Protein AF-A0A4U5NYJ7-F1 (afdb_monomer_lite)

Organism: Steinernema carpocapsae (NCBI:txid34508)

Sequence (71 aa):
MRVLAFFLFLFSFAAFQPASSRFVPTKNDTCSDRSGEKVCAWYHDQGYCSNESIHAVMEETCSKTCGFCKP

Structure (mmCIF, N/CA/C/O backbone):
data_AF-A0A4U5NYJ7-F1
#
_entry.id   AF-A0A4U5NYJ7-F1
#
loop_
_atom_site.group_PDB
_atom_site.id
_atom_site.type_symbol
_atom_site.label_atom_id
_atom_site.label_alt_id
_atom_site.label_comp_id
_atom_site.label_asym_id
_atom_site.label_entity_id
_atom_site.label_seq_id
_atom_site.pdbx_PDB_ins_code
_atom_site.Cartn_x
_atom_site.Cartn_y
_atom_site.Cartn_z
_atom_site.occupancy
_atom_site.B_iso_or_equiv
_atom_site.auth_seq_id
_atom_site.auth_comp_id
_atom_site.auth_asym_id
_atom_site.auth_atom_id
_atom_site.pdbx_PDB_model_num
ATOM 1 N N . MET A 1 1 ? -28.673 54.591 -6.236 1.00 54.28 1 MET A N 1
ATOM 2 C CA . MET A 1 1 ? -28.117 55.320 -5.070 1.00 54.28 1 MET A CA 1
ATOM 3 C C . MET A 1 1 ? -28.426 54.572 -3.763 1.00 54.28 1 MET A C 1
ATOM 5 O O . MET A 1 1 ? -29.143 55.075 -2.915 1.00 54.28 1 MET A O 1
ATOM 9 N N . ARG A 1 2 ? -27.925 53.337 -3.604 1.00 52.78 2 ARG A N 1
ATOM 10 C CA . ARG A 1 2 ? -28.062 52.511 -2.377 1.00 52.78 2 ARG A CA 1
ATOM 11 C C . ARG A 1 2 ? -26.700 52.049 -1.835 1.00 52.78 2 ARG A C 1
ATOM 13 O O . ARG A 1 2 ? -26.621 51.147 -1.018 1.00 52.78 2 ARG A O 1
ATOM 20 N N . VAL A 1 3 ? -25.625 52.672 -2.319 1.00 50.72 3 VAL A N 1
ATOM 21 C CA . VAL A 1 3 ? -24.236 52.345 -1.953 1.00 50.72 3 VAL A CA 1
ATOM 22 C C . VAL A 1 3 ? -23.743 53.241 -0.803 1.00 50.72 3 VAL A C 1
ATOM 24 O O . VAL A 1 3 ? -22.798 52.900 -0.108 1.00 50.72 3 VAL A O 1
ATOM 27 N N . LEU A 1 4 ? -24.439 54.354 -0.533 1.00 48.47 4 LEU A N 1
ATOM 28 C CA . LEU A 1 4 ? -24.072 55.346 0.489 1.00 48.47 4 LEU A CA 1
ATOM 29 C C . LEU A 1 4 ? -24.543 55.001 1.918 1.00 48.47 4 LEU A C 1
ATOM 31 O O . LEU A 1 4 ? -24.216 55.732 2.843 1.00 48.47 4 LEU A O 1
ATOM 35 N N . ALA A 1 5 ? -25.268 53.893 2.119 1.00 52.19 5 ALA A N 1
ATOM 36 C CA . ALA A 1 5 ? -25.649 53.394 3.451 1.00 52.19 5 ALA A CA 1
ATOM 37 C C . ALA A 1 5 ? -24.767 52.227 3.943 1.00 52.19 5 ALA A C 1
ATOM 39 O O . ALA A 1 5 ? -24.898 51.797 5.082 1.00 52.19 5 ALA A O 1
ATOM 40 N N . PHE A 1 6 ? -23.862 51.720 3.099 1.00 49.69 6 PHE A N 1
ATOM 41 C CA . PHE A 1 6 ? -22.924 50.644 3.448 1.00 49.69 6 PHE A CA 1
ATOM 42 C C . PHE A 1 6 ? -21.603 51.160 4.042 1.00 49.69 6 PHE A C 1
ATOM 44 O O . PHE A 1 6 ? -20.856 50.391 4.636 1.00 49.69 6 PHE A O 1
ATOM 51 N N . PHE A 1 7 ? -21.314 52.457 3.904 1.00 51.28 7 PHE A N 1
ATOM 52 C CA . PHE A 1 7 ? -20.009 53.048 4.229 1.00 51.28 7 PHE A CA 1
ATOM 53 C C . PHE A 1 7 ? -19.914 53.712 5.612 1.00 51.28 7 PHE A C 1
ATOM 55 O O . PHE A 1 7 ? -18.856 54.220 5.964 1.00 51.28 7 PHE A O 1
ATOM 62 N N . LEU A 1 8 ? -20.981 53.683 6.418 1.00 53.22 8 LEU A N 1
ATOM 63 C CA . LEU A 1 8 ? -20.987 54.228 7.787 1.00 53.22 8 LEU A CA 1
ATOM 64 C C . LEU A 1 8 ? -21.289 53.164 8.855 1.00 53.22 8 LEU A C 1
ATOM 66 O O . LEU A 1 8 ? -21.612 53.500 9.990 1.00 53.22 8 LEU A O 1
ATOM 70 N N . PHE A 1 9 ? -21.140 51.875 8.526 1.00 47.00 9 PHE A N 1
ATOM 71 C CA . PHE A 1 9 ? -20.995 50.816 9.529 1.00 47.00 9 PHE A CA 1
ATOM 72 C C . PHE A 1 9 ? -19.507 50.690 9.883 1.00 47.00 9 PHE A C 1
ATOM 74 O O . PHE A 1 9 ? -18.803 49.753 9.517 1.00 47.00 9 PHE A O 1
ATOM 81 N N . LEU A 1 10 ? -19.037 51.717 10.587 1.00 56.88 10 LEU A N 1
ATOM 82 C CA . LEU A 1 10 ? -17.869 51.716 11.460 1.00 56.88 10 LEU A CA 1
ATOM 83 C C . LEU A 1 10 ? -18.073 50.660 12.560 1.00 56.88 10 LEU A C 1
ATOM 85 O O . LEU A 1 10 ? -18.350 50.982 13.709 1.00 56.88 10 LEU A O 1
ATOM 89 N N . PHE A 1 11 ? -18.017 49.384 12.203 1.00 49.19 11 PHE A N 1
ATOM 90 C CA . PHE A 1 11 ? -18.192 48.270 13.125 1.00 49.19 11 PHE A CA 1
ATOM 91 C C . PHE A 1 11 ? -16.931 47.424 13.065 1.00 49.19 11 PHE A C 1
ATOM 93 O O . PHE A 1 11 ? -16.794 46.572 12.196 1.00 49.19 11 PHE A O 1
ATOM 100 N N . SER A 1 12 ? -15.980 47.753 13.939 1.00 56.12 12 SER A N 1
ATOM 101 C CA . SER A 1 12 ? -15.362 46.890 14.963 1.00 56.12 12 SER A CA 1
ATOM 102 C C . SER A 1 12 ? -15.051 45.406 14.698 1.00 56.12 12 SER A C 1
ATOM 104 O O . SER A 1 12 ? -14.582 44.728 15.605 1.00 56.12 12 SER A O 1
ATOM 106 N N . PHE A 1 13 ? -15.226 44.864 13.501 1.00 55.66 13 PHE A N 1
ATOM 107 C CA . PHE A 1 13 ? -14.999 43.451 13.200 1.00 55.66 13 PHE A CA 1
ATOM 108 C C . PHE A 1 13 ? -13.625 43.208 12.571 1.00 55.66 13 PHE A C 1
ATOM 110 O O . PHE A 1 13 ? -13.436 42.269 11.809 1.00 55.66 13 PHE A O 1
ATOM 117 N N . ALA A 1 14 ? -12.636 44.033 12.915 1.00 57.34 14 ALA A N 1
ATOM 118 C CA . ALA A 1 14 ? -11.238 43.784 12.570 1.00 57.34 14 ALA A CA 1
ATOM 119 C C . ALA A 1 14 ? -10.522 42.843 13.567 1.00 57.34 14 ALA A C 1
ATOM 121 O O . ALA A 1 14 ? -9.326 42.622 13.416 1.00 57.34 14 ALA A O 1
ATOM 122 N N . ALA A 1 15 ? -11.202 42.283 14.582 1.00 58.50 15 ALA A N 1
ATOM 123 C CA . ALA A 1 15 ? -10.537 41.451 15.599 1.00 58.50 15 ALA A CA 1
ATOM 124 C C . ALA A 1 15 ? -11.389 40.323 16.219 1.00 58.50 15 ALA A C 1
ATOM 126 O O . ALA A 1 15 ? -11.110 39.900 17.337 1.00 58.50 15 ALA A O 1
ATOM 127 N N . PHE A 1 16 ? -12.410 39.800 15.531 1.00 57.91 16 PHE A N 1
ATOM 128 C CA . PHE A 1 16 ? -13.106 38.589 15.999 1.00 57.91 16 PHE A CA 1
ATOM 129 C C . PHE A 1 16 ? -13.051 37.471 14.962 1.00 57.91 16 PHE A C 1
ATOM 131 O O . PHE A 1 16 ? -14.063 36.913 14.549 1.00 57.91 16 PHE A O 1
ATOM 138 N N . GLN A 1 17 ? -11.841 37.138 14.521 1.00 61.81 17 GLN A N 1
ATOM 139 C CA . GLN A 1 17 ? -11.593 35.780 14.063 1.00 61.81 17 GLN A CA 1
ATOM 140 C C . GLN A 1 17 ? -11.215 34.985 15.315 1.00 61.81 17 GLN A C 1
ATOM 142 O O . GLN A 1 17 ? -10.097 35.162 15.807 1.00 61.81 17 GLN A O 1
ATOM 147 N N . PRO A 1 18 ? -12.087 34.114 15.865 1.00 50.06 18 PRO A N 1
ATOM 148 C CA . PRO A 1 18 ? -11.542 33.007 16.620 1.00 50.06 18 PRO A CA 1
ATOM 149 C C . PRO A 1 18 ? -10.609 32.308 15.637 1.00 50.06 18 PRO A C 1
ATOM 151 O O . PRO A 1 18 ? -11.015 31.970 14.520 1.00 50.06 18 PRO A O 1
ATOM 154 N N . ALA A 1 19 ? -9.345 32.157 16.018 1.00 58.81 19 ALA A N 1
ATOM 155 C CA . ALA A 1 19 ? -8.485 31.171 15.405 1.00 58.81 19 ALA A CA 1
ATOM 156 C C . ALA A 1 19 ? -9.179 29.821 15.623 1.00 58.81 19 ALA A C 1
ATOM 158 O O . ALA A 1 19 ? -8.932 29.118 16.600 1.00 58.81 19 ALA A O 1
ATOM 159 N N . SER A 1 20 ? -10.124 29.492 14.738 1.00 53.75 20 SER A N 1
ATOM 160 C CA . SER A 1 20 ? -10.560 28.137 14.498 1.00 53.75 20 SER A CA 1
ATOM 161 C C . SER A 1 20 ? -9.314 27.495 13.939 1.00 53.75 20 SER A C 1
ATOM 163 O O . SER A 1 20 ? -8.992 27.619 12.755 1.00 53.75 20 SER A O 1
ATOM 165 N N . SER A 1 21 ? -8.531 26.968 14.880 1.00 61.12 21 SER A N 1
ATOM 166 C CA . SER A 1 21 ? -7.468 26.029 14.631 1.00 61.12 21 SER A CA 1
ATOM 167 C C . SER A 1 21 ? -8.049 25.081 13.606 1.00 61.12 21 SER A C 1
ATOM 169 O O . SER A 1 21 ? -8.978 24.328 13.909 1.00 61.12 21 SER A O 1
ATOM 171 N N . ARG A 1 22 ? -7.584 25.204 12.358 1.00 57.81 22 ARG A N 1
ATOM 172 C CA . ARG A 1 22 ? -7.731 24.115 11.416 1.00 57.81 22 ARG A CA 1
ATOM 173 C C . ARG A 1 22 ? -7.075 22.972 12.159 1.00 57.81 22 ARG A C 1
ATOM 175 O O . ARG A 1 22 ? -5.852 22.939 12.267 1.00 57.81 22 ARG A O 1
ATOM 182 N N . PHE A 1 23 ? -7.888 22.102 12.742 1.00 62.09 23 PHE A N 1
ATOM 183 C CA . PHE A 1 23 ? -7.456 20.761 13.025 1.00 62.09 23 PHE A CA 1
ATOM 184 C C . PHE A 1 23 ? -7.047 20.255 11.651 1.00 62.09 23 PHE A C 1
ATOM 186 O O . PHE A 1 23 ? -7.888 19.979 10.803 1.00 62.09 23 PHE A O 1
ATOM 193 N N . VAL A 1 24 ? -5.754 20.349 11.361 1.00 57.34 24 VAL A N 1
ATOM 194 C CA . VAL A 1 24 ? -5.157 19.599 10.281 1.00 57.34 24 VAL A CA 1
ATOM 195 C C . VAL A 1 24 ? -5.178 18.197 10.862 1.00 57.34 24 VAL A C 1
ATOM 197 O O . VAL A 1 24 ? -4.454 17.973 11.834 1.00 57.34 24 VAL A O 1
ATOM 200 N N . PRO A 1 25 ? -6.037 17.278 10.390 1.00 59.22 25 PRO A N 1
ATOM 201 C CA . PRO A 1 25 ? -5.876 15.888 10.762 1.00 59.22 25 PRO A CA 1
ATOM 202 C C . PRO A 1 25 ? -4.533 15.442 10.170 1.00 59.22 25 PRO A C 1
ATOM 204 O O . PRO A 1 25 ? -4.448 14.990 9.034 1.00 59.22 25 PRO A O 1
ATOM 207 N N . THR A 1 26 ? -3.442 15.640 10.910 1.00 60.12 26 THR A N 1
ATOM 208 C CA . THR A 1 26 ? -2.100 15.139 10.581 1.00 60.12 26 THR A CA 1
ATOM 209 C C . THR A 1 26 ? -1.883 13.752 11.157 1.00 60.12 26 THR A C 1
ATOM 211 O O . THR A 1 26 ? -0.766 13.339 11.451 1.00 60.12 26 THR A O 1
ATOM 214 N N . LYS A 1 27 ? -2.958 12.988 11.286 1.00 59.38 27 LYS A N 1
ATOM 215 C CA . LYS A 1 27 ? -2.876 11.547 11.356 1.00 59.38 27 LYS A CA 1
ATOM 216 C C . LYS A 1 27 ? -4.156 11.023 10.754 1.00 59.38 27 LYS A C 1
ATOM 218 O O . LYS A 1 27 ? -5.246 11.455 11.098 1.00 59.38 27 LYS A O 1
ATOM 223 N N . ASN A 1 28 ? -3.979 10.189 9.751 1.00 60.88 28 ASN A N 1
ATOM 224 C CA . ASN A 1 28 ? -5.057 9.518 9.074 1.00 60.88 28 ASN A CA 1
ATOM 225 C C . ASN A 1 28 ? -5.789 8.633 10.093 1.00 60.88 28 ASN A C 1
ATOM 227 O O . ASN A 1 28 ? -5.361 7.510 10.335 1.00 60.88 28 ASN A O 1
ATOM 231 N N . ASP A 1 29 ? -6.857 9.144 10.706 1.00 66.06 29 ASP A N 1
ATOM 232 C CA . ASP A 1 29 ? -7.713 8.350 11.595 1.00 66.06 29 ASP A CA 1
ATOM 233 C C . ASP A 1 29 ? -8.449 7.238 10.823 1.00 66.06 29 ASP A C 1
ATOM 235 O O . ASP A 1 29 ? -9.075 6.370 11.419 1.00 66.06 29 ASP A O 1
ATOM 239 N N . THR A 1 30 ? -8.370 7.233 9.487 1.00 80.06 30 THR A N 1
ATOM 240 C CA . THR A 1 30 ? -8.933 6.182 8.641 1.00 80.06 30 THR A CA 1
ATOM 241 C C . THR A 1 30 ? -7.838 5.211 8.213 1.00 80.06 30 THR A C 1
ATOM 243 O O . THR A 1 30 ? -6.964 5.549 7.425 1.00 80.06 30 THR A O 1
ATOM 246 N N . CYS A 1 31 ? -7.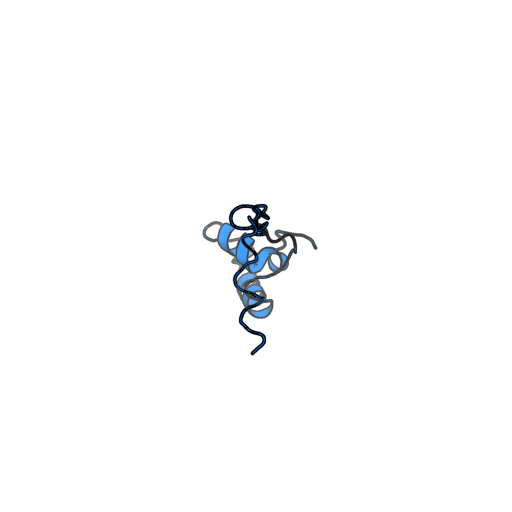881 3.969 8.687 1.00 87.69 31 CYS A N 1
ATOM 247 C CA . CYS A 1 31 ? -6.979 2.933 8.189 1.00 87.69 31 CYS A CA 1
ATOM 248 C C . CYS A 1 31 ? -7.195 2.712 6.679 1.00 87.69 31 CYS A C 1
ATOM 250 O O . CYS A 1 31 ? -8.204 2.141 6.256 1.00 87.69 31 CYS A O 1
ATOM 252 N N . SER A 1 32 ? -6.271 3.200 5.849 1.00 92.19 32 SER A N 1
ATOM 253 C CA . SER A 1 32 ? -6.424 3.198 4.394 1.00 92.19 32 SER A CA 1
ATOM 254 C C . SER A 1 32 ? -5.090 3.249 3.664 1.00 92.19 32 SER A C 1
ATOM 256 O O . SER A 1 32 ? -4.141 3.900 4.106 1.00 92.19 32 SER A O 1
ATOM 258 N N . ASP A 1 33 ? -5.065 2.664 2.474 1.00 94.38 33 ASP A N 1
ATOM 259 C CA . ASP A 1 33 ? -3.933 2.764 1.560 1.00 94.38 33 ASP A CA 1
ATOM 260 C C . ASP A 1 33 ? -3.969 4.095 0.804 1.00 94.38 33 ASP A C 1
ATOM 262 O O . ASP A 1 33 ? -4.873 4.348 0.006 1.00 94.38 33 ASP A O 1
ATOM 266 N N . ARG A 1 34 ? -2.971 4.950 1.041 1.00 93.62 34 ARG A N 1
ATOM 267 C CA . ARG A 1 34 ? -2.835 6.255 0.377 1.00 93.62 34 ARG A CA 1
ATOM 268 C C . ARG A 1 34 ? -2.404 6.127 -1.080 1.00 93.62 34 ARG A C 1
ATOM 270 O O . ARG A 1 34 ? -2.863 6.900 -1.913 1.00 93.62 34 ARG A O 1
ATOM 277 N N . SER A 1 35 ? -1.546 5.155 -1.390 1.00 93.31 35 SER A N 1
ATOM 278 C CA . SER A 1 35 ? -1.069 4.911 -2.762 1.00 93.31 35 SER A CA 1
ATOM 279 C C . SER A 1 35 ? -2.094 4.179 -3.639 1.00 93.31 35 SER A C 1
ATOM 281 O O . SER A 1 35 ? -1.888 4.033 -4.843 1.00 93.31 35 SER A O 1
ATOM 283 N N . GLY A 1 36 ? -3.213 3.744 -3.051 1.00 94.00 36 GLY A N 1
ATOM 284 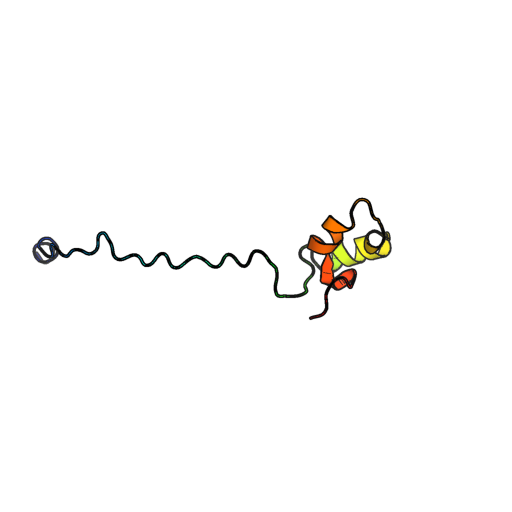C CA . GLY A 1 36 ? -4.261 2.983 -3.717 1.00 94.00 36 GLY A CA 1
ATOM 285 C C . GLY A 1 36 ? -4.014 1.473 -3.708 1.00 94.00 36 GLY A C 1
ATOM 286 O O . GLY A 1 36 ? -2.882 0.993 -3.693 1.00 94.00 36 GLY A O 1
ATOM 287 N N . GLU A 1 37 ? -5.111 0.717 -3.758 1.00 92.94 37 GLU A N 1
ATOM 288 C CA . GLU A 1 37 ? -5.128 -0.739 -3.563 1.00 92.94 37 GLU A CA 1
ATOM 289 C C . GLU A 1 37 ? -4.220 -1.496 -4.542 1.00 92.94 37 GLU A C 1
ATOM 291 O O . GLU A 1 37 ? -3.437 -2.338 -4.125 1.00 92.94 37 GLU A O 1
ATOM 296 N N . LYS A 1 38 ? -4.250 -1.165 -5.841 1.00 96.44 38 LYS A N 1
ATOM 297 C CA . LYS A 1 38 ? -3.447 -1.873 -6.859 1.00 96.44 38 LYS A CA 1
ATOM 298 C C . LYS A 1 38 ? -1.941 -1.698 -6.661 1.00 96.44 38 LYS A C 1
ATOM 300 O O . LYS A 1 38 ? -1.177 -2.633 -6.877 1.00 96.44 38 LYS A O 1
ATOM 305 N N . VAL A 1 39 ? -1.521 -0.493 -6.278 1.00 96.31 39 VAL A N 1
ATOM 306 C CA . VAL A 1 39 ? -0.107 -0.169 -6.051 1.00 96.31 39 VAL A CA 1
ATOM 307 C C . VAL A 1 39 ? 0.372 -0.846 -4.772 1.00 96.31 39 VAL A C 1
ATOM 309 O O . VAL A 1 39 ? 1.431 -1.466 -4.765 1.00 96.31 39 VAL A O 1
ATOM 312 N N . CYS A 1 40 ? -0.433 -0.795 -3.712 1.00 96.94 40 CYS A N 1
ATOM 313 C CA . CYS A 1 40 ? -0.111 -1.469 -2.462 1.00 96.94 40 CYS A CA 1
ATOM 314 C C . CYS A 1 40 ? -0.131 -2.996 -2.583 1.00 96.94 40 CYS A C 1
ATOM 316 O O . CYS A 1 40 ? 0.738 -3.639 -2.006 1.00 96.94 40 CYS A O 1
ATOM 318 N N . ALA A 1 41 ? -1.033 -3.577 -3.381 1.00 97.44 41 ALA A N 1
ATOM 319 C CA . ALA A 1 41 ? -1.024 -5.006 -3.695 1.00 97.44 41 ALA A CA 1
ATOM 320 C C . ALA A 1 41 ? 0.277 -5.412 -4.399 1.00 97.44 41 ALA A C 1
ATOM 322 O O . ALA A 1 41 ? 0.922 -6.375 -3.997 1.00 97.44 41 ALA A O 1
ATOM 323 N N . TRP A 1 42 ? 0.726 -4.621 -5.381 1.00 97.25 42 TRP A N 1
ATOM 324 C CA . TRP A 1 42 ? 2.024 -4.855 -6.011 1.00 97.25 42 TRP A CA 1
ATOM 325 C C . TRP A 1 42 ? 3.170 -4.769 -4.995 1.00 97.25 42 TRP A C 1
ATOM 327 O O . TRP A 1 42 ? 4.017 -5.657 -4.960 1.00 97.25 42 TRP A O 1
ATOM 337 N N . TYR A 1 43 ? 3.184 -3.752 -4.124 1.00 96.50 43 TYR A N 1
ATOM 338 C CA . TYR A 1 43 ? 4.218 -3.632 -3.092 1.00 96.50 43 TYR A CA 1
ATOM 339 C C . TYR A 1 43 ? 4.211 -4.810 -2.105 1.00 96.50 43 TYR A C 1
ATOM 341 O O . TYR A 1 43 ? 5.271 -5.321 -1.736 1.00 96.50 43 TYR A O 1
ATOM 349 N N . HIS A 1 44 ? 3.027 -5.265 -1.703 1.00 96.88 44 HIS A N 1
ATOM 350 C CA . HIS A 1 44 ? 2.852 -6.441 -0.863 1.00 96.88 44 HIS A CA 1
ATOM 351 C C . HIS A 1 44 ? 3.434 -7.694 -1.528 1.00 96.88 44 HIS A C 1
ATOM 353 O O . HIS A 1 44 ? 4.235 -8.394 -0.910 1.00 96.88 44 HIS A O 1
ATOM 359 N N . ASP A 1 45 ? 3.121 -7.928 -2.804 1.00 97.56 45 ASP A N 1
ATOM 360 C CA . ASP A 1 45 ? 3.608 -9.089 -3.558 1.00 97.56 45 ASP A CA 1
ATOM 361 C C . ASP A 1 45 ? 5.130 -9.072 -3.765 1.00 97.56 45 ASP A C 1
ATOM 363 O O . ASP A 1 45 ? 5.759 -10.121 -3.886 1.00 97.56 45 ASP A O 1
ATOM 367 N N . GLN A 1 46 ? 5.745 -7.887 -3.774 1.00 97.44 46 GLN A N 1
ATOM 368 C CA . GLN A 1 46 ? 7.203 -7.727 -3.799 1.00 97.44 46 GLN A CA 1
ATOM 369 C C . GLN A 1 46 ? 7.863 -7.868 -2.409 1.00 97.44 46 GLN A C 1
ATOM 371 O O . GLN A 1 46 ? 9.086 -7.777 -2.300 1.00 97.44 46 GLN A O 1
ATOM 376 N N . GLY A 1 47 ? 7.091 -8.079 -1.337 1.00 96.75 47 GLY A N 1
ATOM 377 C CA . GLY A 1 47 ? 7.610 -8.264 0.024 1.00 96.75 47 GLY A CA 1
ATOM 378 C C . GLY A 1 47 ? 8.016 -6.969 0.733 1.00 96.75 47 GLY A C 1
ATOM 379 O O . GLY A 1 47 ? 8.721 -7.002 1.743 1.00 96.75 47 GLY A O 1
ATOM 380 N N . TYR A 1 48 ? 7.572 -5.812 0.240 1.00 96.81 48 TYR A N 1
ATOM 381 C CA . TYR A 1 48 ? 7.966 -4.517 0.794 1.00 96.81 48 TYR A CA 1
ATOM 382 C C . TYR A 1 48 ? 7.382 -4.232 2.180 1.00 96.81 48 TYR A C 1
ATOM 384 O O . TYR A 1 48 ? 8.009 -3.514 2.955 1.00 96.81 48 TYR A O 1
ATOM 392 N N . CYS A 1 49 ? 6.254 -4.850 2.541 1.00 96.19 49 CYS A N 1
ATOM 393 C CA . CYS A 1 49 ? 5.682 -4.734 3.886 1.00 96.19 49 CYS A CA 1
ATOM 394 C C . CYS A 1 49 ? 6.627 -5.246 4.992 1.00 96.19 49 CYS A C 1
ATOM 396 O O . CYS A 1 49 ? 6.534 -4.797 6.129 1.00 96.19 49 CYS A O 1
ATOM 398 N N . SER A 1 50 ? 7.553 -6.158 4.675 1.00 96.12 50 SER A N 1
ATOM 399 C CA . SER A 1 50 ? 8.535 -6.700 5.630 1.00 96.12 50 SER A CA 1
ATOM 400 C C . SER A 1 50 ? 9.933 -6.098 5.465 1.00 96.12 50 SER A C 1
ATOM 402 O O . SER A 1 50 ? 10.872 -6.527 6.132 1.00 96.12 50 SER A O 1
ATOM 404 N N . ASN A 1 51 ? 10.101 -5.126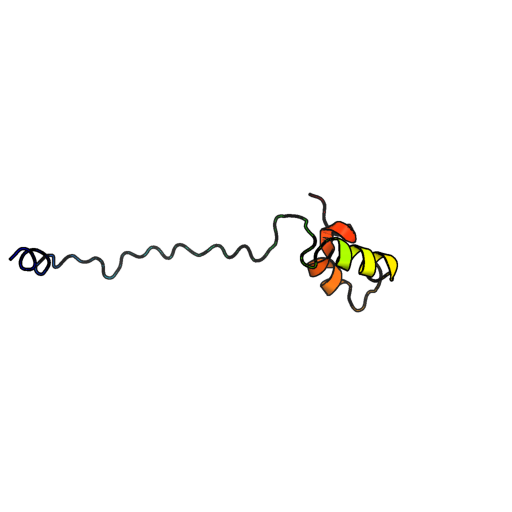 4.567 1.00 96.50 51 ASN A N 1
ATOM 405 C CA . ASN A 1 51 ? 11.392 -4.504 4.316 1.00 96.50 51 ASN A CA 1
ATOM 406 C C . ASN A 1 51 ? 11.638 -3.357 5.308 1.00 96.50 51 ASN A C 1
ATOM 408 O O . ASN A 1 51 ? 11.036 -2.289 5.201 1.00 96.50 51 ASN A O 1
ATOM 412 N N . GLU A 1 52 ? 12.574 -3.557 6.238 1.00 96.12 52 GLU A N 1
ATOM 413 C CA . GLU A 1 52 ? 12.892 -2.578 7.287 1.00 96.12 52 GLU A CA 1
ATOM 414 C C . GLU A 1 52 ? 13.334 -1.214 6.739 1.00 96.12 52 GLU A C 1
ATOM 416 O O . GLU A 1 52 ? 13.020 -0.183 7.331 1.00 96.12 52 GLU A O 1
ATOM 421 N N . SER A 1 53 ? 13.997 -1.177 5.576 1.00 96.81 53 SER A N 1
ATOM 422 C CA . SER A 1 53 ? 14.510 0.075 4.990 1.00 96.81 53 SER A CA 1
ATOM 423 C C . SER 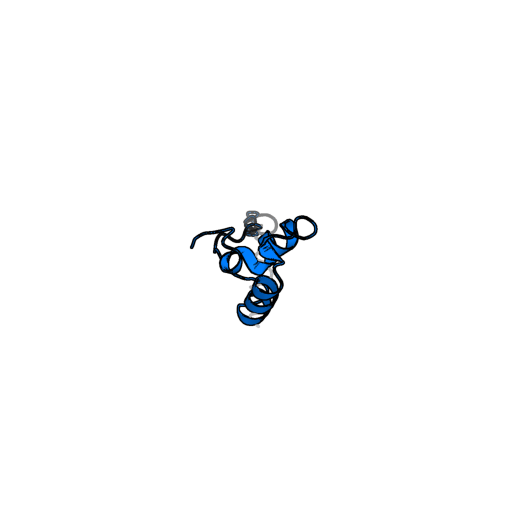A 1 53 ? 13.401 1.031 4.554 1.00 96.81 53 SER A C 1
ATOM 425 O O . SER A 1 53 ? 13.631 2.230 4.419 1.00 96.81 53 SER A O 1
ATOM 427 N N . ILE A 1 54 ? 12.200 0.506 4.311 1.00 95.81 54 ILE A N 1
ATOM 428 C CA . ILE A 1 54 ? 11.048 1.274 3.832 1.00 95.81 54 ILE A CA 1
ATOM 429 C C . ILE A 1 54 ? 9.804 1.056 4.694 1.00 95.81 54 ILE A C 1
ATOM 431 O O . ILE A 1 54 ? 8.715 1.466 4.296 1.00 95.81 54 ILE A O 1
ATOM 435 N N . HIS A 1 55 ? 9.945 0.433 5.867 1.00 94.62 55 HIS A N 1
ATOM 436 C CA . HIS A 1 55 ? 8.821 0.121 6.746 1.00 94.62 55 HIS A CA 1
ATOM 437 C C . HIS A 1 55 ? 7.992 1.372 7.050 1.00 94.62 55 HIS A C 1
ATOM 439 O O . HIS A 1 55 ? 6.782 1.361 6.867 1.00 94.62 55 HIS A O 1
ATOM 445 N N . ALA A 1 56 ? 8.647 2.485 7.398 1.00 94.50 56 ALA A N 1
ATOM 446 C CA . ALA A 1 56 ? 7.975 3.762 7.650 1.00 94.50 56 ALA A CA 1
ATOM 447 C C . ALA A 1 56 ? 7.188 4.276 6.429 1.00 94.50 56 ALA A C 1
ATOM 449 O O . ALA A 1 56 ? 6.097 4.823 6.569 1.00 94.50 56 ALA A O 1
ATOM 450 N N . VAL A 1 57 ? 7.716 4.061 5.218 1.00 95.06 57 VAL A N 1
ATOM 451 C CA . VAL A 1 57 ? 7.030 4.436 3.975 1.00 95.06 57 VAL A CA 1
ATOM 452 C C . VAL A 1 57 ? 5.808 3.549 3.767 1.00 95.06 57 VAL A C 1
ATOM 454 O O . VAL A 1 57 ? 4.739 4.055 3.440 1.00 95.06 57 VAL A O 1
ATOM 457 N N . MET A 1 58 ? 5.932 2.238 3.972 1.00 95.81 58 MET A N 1
ATOM 458 C CA . MET A 1 58 ? 4.814 1.301 3.833 1.00 95.81 58 MET A CA 1
ATOM 459 C C . MET A 1 58 ? 3.742 1.528 4.908 1.00 95.81 58 MET A C 1
ATOM 461 O O . MET A 1 58 ? 2.554 1.445 4.605 1.00 95.81 58 MET A O 1
ATOM 465 N N . GLU A 1 59 ? 4.141 1.896 6.124 1.00 94.19 59 GLU A N 1
ATOM 466 C CA . GLU A 1 59 ? 3.244 2.268 7.220 1.00 94.19 59 GLU A CA 1
ATOM 467 C C . GLU A 1 59 ? 2.435 3.527 6.905 1.00 94.19 59 GLU A C 1
ATOM 469 O O . GLU A 1 59 ? 1.258 3.600 7.238 1.00 94.19 59 GLU A O 1
ATOM 474 N N . GLU A 1 60 ? 3.010 4.497 6.197 1.00 93.19 60 GLU A N 1
ATOM 475 C CA . GLU A 1 60 ? 2.278 5.694 5.784 1.00 93.19 60 GLU A CA 1
ATOM 476 C C . GLU A 1 60 ? 1.427 5.466 4.524 1.00 93.19 60 GLU A C 1
ATOM 478 O O . GLU A 1 60 ? 0.313 5.988 4.405 1.00 93.19 60 GLU A O 1
ATOM 483 N N . THR A 1 61 ? 1.952 4.714 3.556 1.00 94.69 61 THR A N 1
ATOM 484 C CA . THR A 1 61 ? 1.383 4.634 2.202 1.00 94.69 61 THR A CA 1
ATOM 485 C C . THR A 1 61 ? 0.439 3.459 1.992 1.00 94.69 61 THR A C 1
ATOM 487 O O . THR A 1 61 ? -0.562 3.613 1.292 1.00 94.69 61 THR A O 1
ATOM 490 N N . CYS A 1 62 ? 0.726 2.317 2.611 1.00 96.31 62 CYS A N 1
ATOM 491 C CA . CYS A 1 62 ? 0.027 1.046 2.426 1.00 96.31 62 CYS A CA 1
ATOM 492 C C . CYS A 1 62 ? -0.366 0.422 3.776 1.00 96.31 62 CYS A C 1
ATOM 494 O O . CYS A 1 62 ? -0.320 -0.795 3.961 1.00 96.31 62 CYS A O 1
ATOM 496 N N . SER A 1 63 ? -0.740 1.283 4.730 1.00 94.44 63 SER A N 1
ATOM 497 C CA . SER A 1 63 ? -1.075 0.925 6.113 1.00 94.44 63 SER A CA 1
ATOM 498 C C . SER A 1 63 ? -2.099 -0.207 6.239 1.00 94.44 63 SER A C 1
ATOM 500 O O . SER A 1 63 ? -1.955 -1.079 7.097 1.00 94.44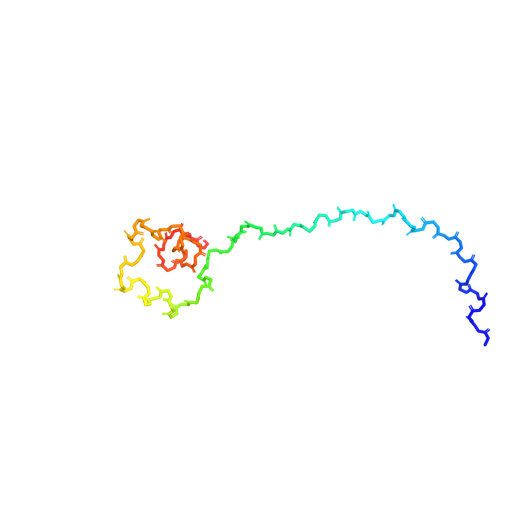 63 SER A O 1
ATOM 502 N N . LYS A 1 64 ? -3.113 -0.226 5.366 1.00 95.12 64 LYS A N 1
ATOM 503 C CA . LYS A 1 64 ? -4.187 -1.220 5.382 1.00 95.12 64 LYS A CA 1
ATOM 504 C C . LYS A 1 64 ? -3.736 -2.513 4.708 1.00 95.12 64 LYS A C 1
ATOM 506 O O . LYS A 1 64 ? -3.904 -3.579 5.292 1.00 95.12 64 LYS A O 1
ATOM 511 N N . THR A 1 65 ? -3.151 -2.4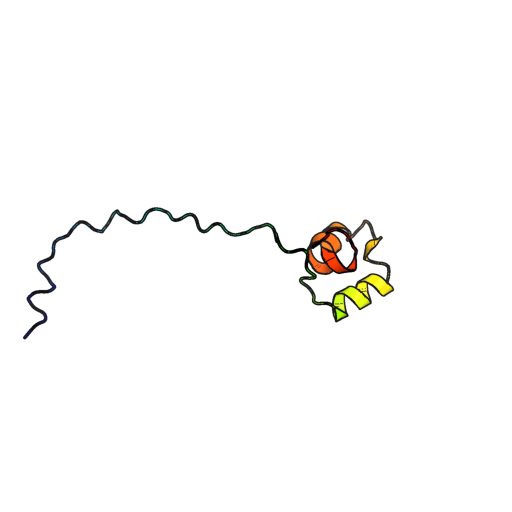26 3.513 1.00 95.81 65 THR A N 1
ATOM 512 C CA . THR A 1 65 ? -2.686 -3.600 2.755 1.00 95.81 65 THR A CA 1
ATOM 513 C C . THR A 1 65 ? -1.596 -4.365 3.508 1.00 95.81 65 THR A C 1
ATOM 515 O O . THR A 1 65 ? -1.645 -5.588 3.574 1.00 95.81 65 THR A O 1
ATOM 518 N N . CYS A 1 66 ? -0.644 -3.663 4.124 1.00 95.62 66 CYS A N 1
ATOM 519 C CA . CYS A 1 66 ? 0.408 -4.292 4.920 1.00 95.62 66 CYS A CA 1
ATOM 520 C C . CYS A 1 66 ? -0.046 -4.689 6.340 1.00 95.62 66 CYS A C 1
ATOM 522 O O . CYS A 1 66 ? 0.730 -5.283 7.084 1.00 95.62 66 CYS A O 1
ATOM 524 N N . GLY A 1 67 ? -1.286 -4.378 6.734 1.00 94.50 67 GLY A N 1
ATOM 525 C CA . GLY A 1 67 ? -1.843 -4.764 8.034 1.00 94.50 67 GLY A CA 1
ATOM 526 C C . GLY A 1 67 ? -1.300 -3.979 9.233 1.00 94.50 67 GLY A C 1
ATOM 527 O O . GLY A 1 67 ? -1.429 -4.434 10.369 1.00 94.50 67 GLY A O 1
ATOM 528 N N . PHE A 1 68 ? -0.714 -2.802 9.006 1.00 93.88 68 PHE A N 1
ATOM 529 C CA . PHE A 1 68 ? -0.194 -1.925 10.062 1.00 93.88 68 PHE A CA 1
ATOM 530 C C . PHE A 1 68 ? -1.297 -1.208 10.847 1.00 93.88 68 PHE A C 1
ATOM 532 O O . PHE A 1 68 ? -1.076 -0.746 11.964 1.00 93.88 68 PHE A O 1
ATOM 539 N N . CYS A 1 69 ? -2.503 -1.138 10.288 1.00 90.69 69 CYS A N 1
ATOM 540 C CA . CYS A 1 69 ? -3.685 -0.625 10.965 1.00 90.69 69 CYS A CA 1
ATOM 541 C C . CYS A 1 69 ? -4.886 -1.561 10.787 1.00 90.69 69 CYS A C 1
ATOM 543 O O . CYS A 1 69 ? -4.902 -2.444 9.927 1.00 90.69 69 CYS A O 1
ATOM 545 N N . LYS A 1 70 ? -5.914 -1.351 11.612 1.00 81.44 70 LYS A N 1
ATOM 546 C CA . LYS A 1 70 ? -7.239 -1.964 11.468 1.00 81.44 70 LYS A CA 1
ATOM 547 C C . LYS A 1 70 ? -8.273 -0.845 11.274 1.00 81.44 70 LYS A C 1
ATOM 549 O O . LYS A 1 70 ? -8.064 0.224 11.848 1.00 81.44 70 LYS A O 1
ATOM 554 N N . PRO A 1 71 ? -9.311 -1.056 10.447 1.00 67.19 71 PRO A N 1
ATOM 555 C CA . PRO A 1 71 ? -10.398 -0.095 10.266 1.00 67.19 71 PRO A CA 1
ATOM 556 C C . PRO A 1 71 ? -11.214 0.119 11.542 1.00 67.19 71 PRO A C 1
ATOM 558 O O . PRO A 1 71 ? -11.259 -0.810 12.383 1.00 67.19 71 PRO A O 1
#

Foldseek 3Di:
DPVVVVPPPPDDPPPPDPCPPPPPVPDDPDQDAQQDDVVLVVCVVVVVCVPPVCVVVCCVHVVVSSVVDDD

Secondary structure (DSSP, 8-state):
--STTSTT-----SS-----------S--S---SS-HHHHHHHHHTTGGG-GGGHHHHHHHSTTTTTS---

Radius of gyration: 24.47 Å; chains: 1; bounding box: 43×64×24 Å

InterPro domains:
  IPR003582 ShKT domain [PF01549] (30-69)
  IPR003582 ShKT domain [SM00254] (30-70)

pLDDT: mean 78.29, std 19.36, range [47.0, 97.56]